Protein AF-A0A3D0WNC8-F1 (afdb_monomer_lite)

Sequence (87 aa):
MRALIQEYMVSSQYFAPRGKERLMFLGEQIAQRHLSYNDRLIGIVGDAGSGKSSLIKGMFPGLELANDDDVIHSRKIMQVRSLSDDW

Secondary structure (DSSP, 8-state):
-----------------SSHHHHHHHHHHHHHHH--TT---------TTSSHHHHHHHHSTTPPPPPTTS---HHHHHTTTTTSS--

Foldseek 3Di:
DDPPPPPDPDDDDDDQDPDLVVLLCVLLVCLVPPDDPPDDDDDDDDDPPPNSVSSVCSVPPPDDDDDPVDDDPPVVVCVVVVVVPDD

Structure (mmCIF, N/CA/C/O backbone):
data_AF-A0A3D0WNC8-F1
#
_entry.id   AF-A0A3D0WNC8-F1
#
loop_
_atom_site.group_PDB
_atom_site.id
_atom_site.type_symbol
_atom_site.label_atom_id
_atom_site.label_alt_id
_atom_site.label_comp_id
_atom_site.label_asym_id
_atom_site.label_entity_id
_atom_site.label_seq_id
_atom_site.pdbx_PDB_ins_code
_atom_site.Cartn_x
_atom_site.Cartn_y
_atom_site.Cartn_z
_atom_site.occupancy
_atom_site.B_iso_or_equiv
_atom_site.auth_seq_id
_atom_site.auth_comp_id
_atom_site.auth_asym_id
_atom_site.auth_atom_id
_atom_site.pdbx_PDB_model_num
ATOM 1 N N . MET A 1 1 ? -30.809 -1.992 21.316 1.00 38.50 1 MET A N 1
ATOM 2 C CA . MET A 1 1 ? -30.722 -0.773 20.486 1.00 38.50 1 MET A CA 1
ATOM 3 C C . MET A 1 1 ? -29.555 -0.985 19.524 1.00 38.50 1 MET A C 1
ATOM 5 O O . MET A 1 1 ? -28.428 -1.045 19.990 1.00 38.50 1 MET A O 1
ATOM 9 N N . ARG A 1 2 ? -29.802 -1.282 18.239 1.00 42.38 2 ARG A N 1
ATOM 10 C CA . ARG A 1 2 ? -28.717 -1.461 17.256 1.00 42.38 2 ARG A CA 1
ATOM 11 C C . ARG A 1 2 ? -28.281 -0.065 16.825 1.00 42.38 2 ARG A C 1
ATOM 13 O O . ARG A 1 2 ? -29.106 0.666 16.287 1.00 42.38 2 ARG A O 1
ATOM 20 N N . ALA A 1 3 ? -27.040 0.316 17.113 1.00 49.56 3 ALA A N 1
ATOM 21 C CA . ALA A 1 3 ? -26.474 1.525 16.538 1.00 49.56 3 ALA A CA 1
ATOM 22 C C . ALA A 1 3 ? -26.520 1.367 15.012 1.00 49.56 3 ALA A C 1
ATOM 24 O O . ALA A 1 3 ? -25.967 0.408 14.474 1.00 49.56 3 ALA A O 1
ATOM 25 N N . LEU A 1 4 ? -27.244 2.256 14.333 1.00 53.03 4 LEU A N 1
ATOM 26 C CA . LEU A 1 4 ? -27.137 2.422 12.890 1.00 53.03 4 LEU A CA 1
ATOM 27 C C . LEU A 1 4 ? -25.708 2.907 12.638 1.00 53.03 4 LEU A C 1
ATOM 29 O O . LEU A 1 4 ? -25.404 4.076 12.860 1.00 53.03 4 LEU A O 1
ATOM 33 N N . ILE A 1 5 ? -24.811 1.986 12.284 1.00 58.97 5 ILE A N 1
ATOM 34 C CA . ILE A 1 5 ? -23.473 2.334 11.815 1.00 58.97 5 ILE A CA 1
ATOM 35 C C . ILE A 1 5 ? -23.699 3.095 10.517 1.00 58.97 5 ILE A C 1
ATOM 37 O O . ILE A 1 5 ? -24.090 2.517 9.506 1.00 58.97 5 ILE A O 1
ATOM 41 N N . GLN A 1 6 ? -23.535 4.411 10.567 1.00 52.91 6 GLN A N 1
ATOM 42 C CA . GLN A 1 6 ? -23.498 5.207 9.360 1.00 52.91 6 GLN A CA 1
ATOM 43 C C . GLN A 1 6 ? -22.150 4.938 8.694 1.00 52.91 6 GLN A C 1
ATOM 45 O O . GLN A 1 6 ? -21.123 5.463 9.120 1.00 52.91 6 GLN A O 1
ATOM 50 N N . GLU A 1 7 ? -22.148 4.056 7.695 1.00 57.47 7 GLU A N 1
ATOM 51 C CA . GLU A 1 7 ? -20.988 3.826 6.837 1.00 57.47 7 GLU A CA 1
ATOM 52 C C . GLU A 1 7 ? -20.760 5.082 5.990 1.00 57.47 7 GLU A C 1
ATOM 54 O O . GLU A 1 7 ? -21.396 5.301 4.960 1.00 57.47 7 GLU A O 1
ATOM 59 N N . TYR A 1 8 ? -19.873 5.961 6.450 1.00 58.81 8 TYR A N 1
ATOM 60 C CA . TYR A 1 8 ? -19.371 7.040 5.614 1.00 58.81 8 TYR A CA 1
ATOM 61 C C . TYR A 1 8 ? -18.377 6.444 4.620 1.00 58.81 8 TYR A C 1
ATOM 63 O O . TYR A 1 8 ? -17.340 5.911 5.012 1.00 58.81 8 TYR A O 1
ATOM 71 N N . MET A 1 9 ? -18.675 6.549 3.325 1.00 57.88 9 MET A N 1
ATOM 72 C CA . MET A 1 9 ? -17.712 6.220 2.278 1.00 57.88 9 MET A CA 1
ATOM 73 C C . MET A 1 9 ? -16.640 7.319 2.261 1.00 57.88 9 MET A C 1
ATOM 75 O O . MET A 1 9 ? -16.822 8.381 1.668 1.00 57.88 9 MET A O 1
ATOM 79 N N . VAL A 1 10 ? -15.541 7.104 2.984 1.00 76.00 10 VAL A N 1
ATOM 80 C CA . VAL A 1 10 ? -14.414 8.043 3.033 1.00 76.00 10 VAL A CA 1
ATOM 81 C C . VAL A 1 10 ? -13.507 7.771 1.835 1.00 76.00 10 VAL A C 1
ATOM 83 O O . VAL A 1 10 ? -12.869 6.726 1.754 1.00 76.00 10 VAL A O 1
ATOM 86 N N . SER A 1 11 ? -13.441 8.709 0.888 1.00 85.25 11 SER A N 1
ATOM 87 C CA . SER A 1 11 ? -12.513 8.636 -0.245 1.00 85.25 11 SER A CA 1
ATOM 88 C C . SER A 1 11 ? -11.282 9.505 0.001 1.00 85.25 11 SER A C 1
ATOM 90 O O . SER A 1 11 ? -11.414 10.679 0.339 1.00 85.25 11 SER A O 1
ATOM 92 N N . SER A 1 12 ? -10.091 8.959 -0.239 1.00 90.19 12 SER A N 1
ATOM 93 C CA . SER A 1 12 ? -8.826 9.705 -0.254 1.00 90.19 12 SER A CA 1
ATOM 94 C C . SER A 1 12 ? -8.123 9.508 -1.594 1.00 90.19 12 SER A C 1
ATOM 96 O O . SER A 1 12 ? -8.084 8.393 -2.111 1.00 90.19 12 SER A O 1
ATOM 98 N N . GLN A 1 13 ? -7.559 10.578 -2.157 1.00 92.62 13 GLN A N 1
ATOM 99 C CA . GLN A 1 13 ? -6.835 10.531 -3.428 1.00 92.62 13 GLN A CA 1
ATOM 100 C C . GLN A 1 13 ? -5.338 10.759 -3.206 1.00 92.62 13 GLN A C 1
ATOM 102 O O . GLN A 1 13 ? -4.934 11.668 -2.484 1.00 92.62 13 GLN A O 1
ATOM 107 N N . TYR A 1 14 ? -4.520 9.944 -3.869 1.00 92.19 14 TYR A N 1
ATOM 108 C CA . TYR A 1 14 ? -3.064 10.016 -3.828 1.00 92.19 14 TYR A CA 1
ATOM 109 C C . TYR A 1 14 ? -2.511 10.083 -5.247 1.00 92.19 14 TYR A C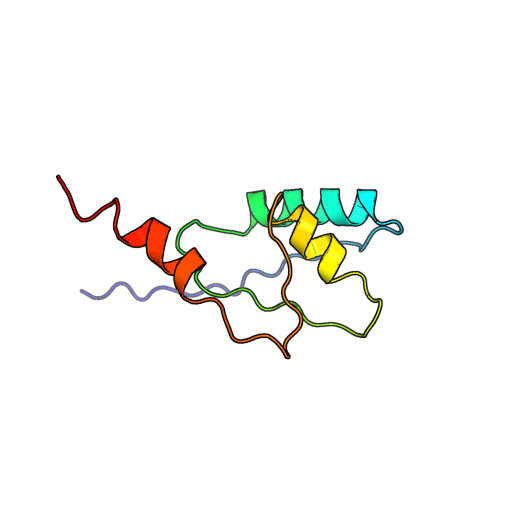 1
ATOM 111 O O . TYR A 1 14 ? -2.958 9.352 -6.131 1.00 92.19 14 TYR A O 1
ATOM 119 N N . PHE A 1 15 ? -1.502 10.923 -5.466 1.00 90.75 15 PHE A N 1
ATOM 120 C CA . PHE A 1 15 ? -0.737 10.885 -6.707 1.00 90.75 15 PHE A CA 1
ATOM 121 C C . PHE A 1 15 ? 0.201 9.684 -6.679 1.00 90.75 15 PHE A C 1
ATOM 123 O O . PHE A 1 15 ? 1.025 9.575 -5.775 1.00 90.75 15 PHE A O 1
ATOM 130 N N . ALA A 1 16 ? 0.093 8.799 -7.670 1.00 86.81 16 ALA A N 1
ATOM 131 C CA . ALA A 1 16 ? 0.976 7.647 -7.795 1.00 86.81 16 ALA A CA 1
ATOM 132 C C . ALA A 1 16 ? 2.388 8.109 -8.208 1.00 86.81 16 ALA A C 1
ATOM 134 O O . ALA A 1 16 ? 2.580 8.571 -9.340 1.00 86.81 16 ALA A O 1
ATOM 135 N N . PRO A 1 17 ? 3.396 8.014 -7.324 1.00 90.88 17 PRO A N 1
ATOM 136 C CA . PRO A 1 17 ? 4.739 8.448 -7.656 1.00 90.88 17 PRO A CA 1
ATOM 137 C C . PRO A 1 17 ? 5.405 7.436 -8.592 1.00 90.88 17 PRO A C 1
ATOM 139 O O . PRO A 1 17 ? 5.214 6.226 -8.484 1.00 90.88 17 PRO A O 1
ATOM 142 N N . ARG A 1 18 ? 6.254 7.922 -9.502 1.00 90.06 18 ARG A N 1
ATOM 143 C CA . ARG A 1 18 ? 7.067 7.035 -10.344 1.00 90.06 18 ARG A CA 1
ATOM 144 C C . ARG A 1 18 ? 8.210 6.426 -9.536 1.00 90.06 18 ARG A C 1
ATOM 146 O O . ARG A 1 18 ? 8.924 7.153 -8.841 1.00 90.06 18 ARG A O 1
ATOM 153 N N . GLY A 1 19 ? 8.430 5.127 -9.725 1.00 92.12 19 GLY A N 1
ATOM 154 C CA . GLY A 1 19 ? 9.532 4.370 -9.130 1.00 92.12 19 GLY A CA 1
ATOM 155 C C . GLY A 1 19 ? 9.079 3.443 -8.003 1.00 92.12 19 GLY A C 1
ATOM 156 O O . GLY A 1 19 ? 8.212 3.787 -7.202 1.00 92.12 19 GLY A O 1
ATOM 157 N N . LYS A 1 20 ? 9.694 2.256 -7.939 1.00 91.75 20 LYS A N 1
ATOM 158 C CA . LYS A 1 20 ? 9.349 1.193 -6.982 1.00 91.75 20 LYS A CA 1
ATOM 159 C C . LYS A 1 20 ? 9.416 1.675 -5.531 1.00 91.75 20 LYS A C 1
ATOM 161 O O . LYS A 1 20 ? 8.471 1.467 -4.788 1.00 91.75 20 LYS A O 1
ATOM 166 N N . GLU A 1 21 ? 10.508 2.329 -5.148 1.00 93.81 21 GLU A N 1
ATOM 167 C CA . GLU A 1 21 ? 10.736 2.810 -3.779 1.00 93.81 21 GLU A CA 1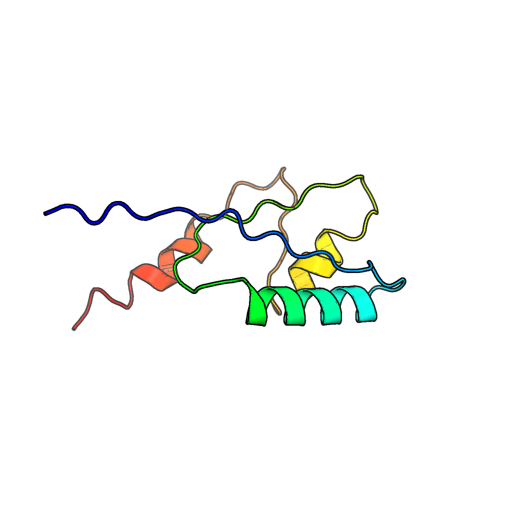
ATOM 168 C C . GLU A 1 21 ? 9.669 3.804 -3.323 1.00 93.81 21 GLU A C 1
ATOM 170 O O . GLU A 1 21 ? 9.104 3.664 -2.243 1.00 93.81 21 GLU A O 1
ATOM 175 N N . ARG A 1 22 ? 9.302 4.748 -4.194 1.00 94.88 22 ARG A N 1
ATOM 176 C CA . ARG A 1 22 ? 8.273 5.740 -3.878 1.00 94.88 22 ARG A CA 1
ATOM 177 C C . ARG A 1 22 ? 6.884 5.115 -3.760 1.00 94.88 22 ARG A C 1
ATOM 179 O O . ARG A 1 22 ? 6.106 5.538 -2.914 1.00 94.88 22 ARG A O 1
ATOM 186 N N . LEU A 1 23 ? 6.574 4.106 -4.581 1.00 94.44 23 LEU A N 1
ATOM 187 C CA . LEU A 1 23 ? 5.334 3.334 -4.446 1.00 94.44 23 LEU A CA 1
ATOM 188 C C . LEU A 1 23 ? 5.302 2.511 -3.156 1.00 94.44 23 LEU A C 1
ATOM 190 O O . LEU A 1 23 ? 4.247 2.424 -2.536 1.00 94.44 23 LEU A O 1
ATOM 194 N N . MET A 1 24 ? 6.436 1.941 -2.738 1.00 94.69 24 MET A N 1
ATOM 195 C CA . MET A 1 24 ? 6.529 1.241 -1.454 1.00 94.69 24 MET A CA 1
ATOM 196 C C . MET A 1 24 ? 6.280 2.212 -0.289 1.00 94.69 24 MET A C 1
ATOM 198 O O . MET A 1 24 ? 5.444 1.934 0.564 1.00 94.69 24 MET A O 1
ATOM 202 N N . PHE A 1 25 ? 6.904 3.393 -0.309 1.00 95.75 25 PHE A N 1
ATOM 203 C CA . PHE A 1 25 ? 6.664 4.426 0.704 1.00 95.75 25 PHE A CA 1
ATOM 204 C C . PHE A 1 25 ? 5.205 4.914 0.723 1.00 95.75 25 PHE A C 1
ATOM 206 O O . PHE A 1 25 ? 4.610 5.079 1.785 1.00 95.75 25 PHE A O 1
ATOM 213 N N . LEU A 1 26 ? 4.585 5.106 -0.449 1.00 95.81 26 LEU A N 1
ATOM 214 C CA . LEU A 1 26 ? 3.162 5.446 -0.525 1.00 95.81 26 LEU A CA 1
ATOM 215 C C . LEU A 1 26 ? 2.286 4.347 0.097 1.00 95.81 26 LEU A C 1
ATOM 217 O O . LEU A 1 26 ? 1.337 4.661 0.813 1.00 95.81 26 LEU A O 1
ATOM 221 N N . GLY A 1 27 ? 2.606 3.077 -0.161 1.00 95.19 27 GLY A N 1
ATOM 222 C CA . GLY A 1 27 ? 1.902 1.941 0.429 1.00 95.19 27 GLY A CA 1
ATOM 223 C C . GLY A 1 27 ? 1.939 1.971 1.956 1.00 95.19 27 GLY A C 1
ATOM 224 O O . GLY A 1 27 ? 0.892 1.865 2.588 1.00 95.19 27 GLY A O 1
ATOM 225 N N . GLU A 1 28 ? 3.109 2.213 2.546 1.00 95.81 28 GLU A N 1
ATOM 226 C CA . GLU A 1 28 ? 3.262 2.338 4.001 1.00 95.81 28 GLU A CA 1
ATOM 227 C C . GLU A 1 28 ? 2.351 3.439 4.573 1.00 95.81 28 GLU A C 1
ATOM 229 O O . GLU A 1 28 ? 1.619 3.221 5.541 1.00 95.81 28 GLU A O 1
ATOM 234 N N . GLN A 1 29 ? 2.328 4.610 3.927 1.00 95.62 29 GLN A N 1
ATOM 235 C CA . GLN A 1 29 ? 1.488 5.735 4.349 1.00 95.62 29 GLN A CA 1
ATOM 236 C C . GLN A 1 29 ? -0.011 5.436 4.242 1.00 95.62 29 GLN A C 1
ATOM 238 O O . GLN A 1 29 ? -0.783 5.884 5.090 1.00 95.62 29 GLN A O 1
ATOM 243 N N . ILE A 1 30 ? -0.440 4.701 3.212 1.00 94.81 30 ILE A N 1
ATOM 244 C CA . ILE A 1 30 ? -1.842 4.291 3.060 1.00 94.81 30 ILE A CA 1
ATOM 245 C C . ILE A 1 30 ? -2.219 3.294 4.156 1.00 94.81 30 ILE A C 1
ATOM 247 O O . ILE A 1 30 ? -3.264 3.464 4.782 1.00 94.81 30 ILE A O 1
ATOM 251 N N . ALA A 1 31 ? -1.364 2.303 4.425 1.00 93.50 31 ALA A N 1
ATOM 252 C CA . ALA A 1 31 ? -1.612 1.305 5.458 1.00 93.50 31 ALA A CA 1
ATOM 253 C C . ALA A 1 31 ? -1.768 1.943 6.845 1.00 93.50 31 ALA A C 1
ATOM 255 O O . ALA A 1 31 ? -2.751 1.683 7.529 1.00 93.50 31 ALA A O 1
ATOM 256 N N . GLN A 1 32 ? -0.860 2.847 7.221 1.00 93.06 32 GLN A N 1
ATOM 257 C CA . GLN A 1 32 ? -0.901 3.517 8.527 1.00 93.06 32 GLN A CA 1
ATOM 258 C C . GLN A 1 32 ? -2.115 4.440 8.715 1.00 93.06 32 GLN A C 1
ATOM 260 O O . GLN A 1 32 ? -2.531 4.672 9.847 1.00 93.06 32 GLN A O 1
ATOM 265 N N . ARG A 1 33 ? -2.661 5.010 7.631 1.00 92.75 33 ARG A N 1
ATOM 266 C CA . ARG A 1 33 ? -3.746 6.006 7.709 1.00 92.75 33 ARG A CA 1
ATOM 267 C C . ARG A 1 33 ? -5.139 5.414 7.556 1.00 92.75 33 ARG A C 1
ATOM 269 O O . ARG A 1 33 ? -6.076 5.976 8.113 1.00 92.75 33 ARG A O 1
ATOM 276 N N . HIS A 1 34 ? -5.273 4.3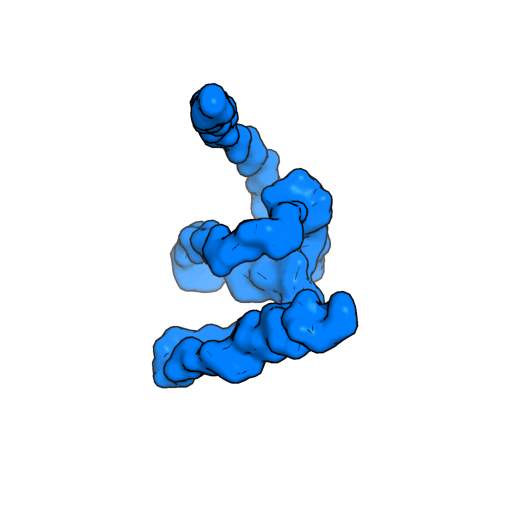48 6.769 1.00 91.06 34 HIS A N 1
ATOM 277 C CA . HIS A 1 34 ? -6.582 3.862 6.320 1.00 91.06 34 HIS A CA 1
ATOM 278 C C . HIS A 1 34 ? -6.899 2.439 6.738 1.00 91.06 34 HIS A C 1
ATOM 280 O O . HIS A 1 34 ? -8.063 2.065 6.662 1.00 91.06 34 HIS A O 1
ATOM 286 N N . LEU A 1 35 ? -5.906 1.650 7.153 1.00 90.00 35 LEU A N 1
ATOM 287 C CA . LEU A 1 35 ? -6.157 0.277 7.562 1.00 90.00 35 LEU A CA 1
ATOM 288 C C . LEU A 1 35 ? -6.309 0.168 9.072 1.00 90.00 35 LEU A C 1
ATOM 290 O O . LEU A 1 35 ? -5.541 0.727 9.855 1.00 90.00 35 LEU A O 1
ATOM 294 N N . SER A 1 36 ? -7.295 -0.622 9.461 1.00 87.81 36 SER A N 1
ATOM 295 C CA . SER A 1 36 ? -7.530 -1.079 10.818 1.00 87.81 36 SER A CA 1
ATOM 296 C C . SER A 1 36 ? -7.176 -2.558 10.936 1.00 87.81 36 SER A C 1
ATOM 298 O O . SER A 1 36 ? -7.296 -3.327 9.985 1.00 87.81 36 SER A O 1
ATOM 300 N N . TYR A 1 37 ? -6.813 -3.002 12.139 1.00 85.00 37 TYR A N 1
ATOM 301 C CA . TYR A 1 37 ? -6.545 -4.420 12.410 1.00 85.00 37 TYR A CA 1
ATOM 302 C C . TYR A 1 37 ? -7.775 -5.324 12.183 1.00 85.00 37 TYR A C 1
ATOM 304 O O . TYR A 1 37 ? -7.640 -6.540 12.060 1.00 85.00 37 TYR A O 1
ATOM 312 N N . ASN A 1 38 ? -8.977 -4.738 12.146 1.00 86.56 38 ASN A N 1
ATOM 313 C CA . ASN A 1 38 ? -10.226 -5.450 11.888 1.00 86.56 38 ASN A CA 1
ATOM 314 C C . ASN A 1 38 ? -10.537 -5.631 10.396 1.00 86.56 38 ASN A C 1
ATOM 316 O O . ASN A 1 38 ? -11.472 -6.371 10.073 1.00 86.56 38 ASN A O 1
ATOM 320 N N . ASP A 1 39 ? -9.778 -4.996 9.500 1.00 85.62 39 ASP A N 1
ATOM 321 C CA . ASP A 1 39 ? -9.992 -5.110 8.061 1.00 85.62 39 ASP A CA 1
ATOM 322 C C . ASP A 1 39 ? -9.573 -6.497 7.576 1.00 85.62 39 ASP A C 1
ATOM 324 O O . ASP A 1 39 ? -8.446 -6.951 7.773 1.00 85.62 39 ASP A O 1
ATOM 328 N N . ARG A 1 40 ? -10.513 -7.206 6.947 1.00 84.81 40 ARG A N 1
ATOM 329 C CA . ARG A 1 40 ? -10.320 -8.606 6.521 1.00 84.81 40 ARG A CA 1
ATOM 330 C C . ARG A 1 40 ? -10.086 -8.762 5.025 1.00 84.81 40 ARG A C 1
ATOM 332 O O . ARG A 1 40 ? -9.675 -9.833 4.591 1.00 84.81 40 ARG A O 1
ATOM 339 N N . LEU A 1 41 ? -10.404 -7.734 4.243 1.00 86.00 41 LEU A N 1
ATOM 340 C CA . LEU A 1 41 ? -10.343 -7.764 2.790 1.00 86.00 41 LEU A CA 1
ATOM 341 C C . LEU A 1 41 ? -9.927 -6.395 2.266 1.00 86.00 41 LEU A C 1
ATOM 343 O O . LEU A 1 41 ? -10.511 -5.382 2.638 1.00 86.00 41 LEU A O 1
ATOM 347 N N . ILE A 1 42 ? -8.948 -6.389 1.366 1.00 87.50 42 ILE A N 1
ATOM 348 C CA . ILE A 1 42 ? -8.478 -5.190 0.676 1.00 87.50 42 ILE A CA 1
ATOM 349 C C . ILE A 1 42 ? -8.453 -5.505 -0.816 1.00 87.50 42 ILE A C 1
ATOM 351 O O . ILE A 1 42 ? -7.789 -6.447 -1.246 1.00 87.50 42 ILE A O 1
ATOM 355 N N . GLY A 1 43 ? -9.186 -4.718 -1.601 1.00 90.81 43 GLY A N 1
ATOM 356 C CA . GLY A 1 43 ? -9.188 -4.807 -3.059 1.00 90.81 43 GLY A CA 1
ATOM 357 C C . GLY A 1 43 ? -8.237 -3.783 -3.670 1.00 90.81 43 GLY A C 1
ATOM 358 O O . GLY A 1 43 ? -8.333 -2.596 -3.370 1.00 90.81 43 GLY A O 1
ATOM 359 N N . ILE A 1 44 ? -7.341 -4.225 -4.553 1.00 90.81 44 ILE A N 1
ATOM 360 C CA . ILE A 1 44 ? -6.439 -3.343 -5.307 1.00 90.81 44 ILE A CA 1
ATOM 361 C C . ILE A 1 44 ? -6.647 -3.605 -6.793 1.00 90.81 44 ILE A C 1
ATOM 363 O O . ILE A 1 44 ? -6.364 -4.695 -7.288 1.00 90.81 44 ILE A O 1
ATOM 367 N N . VAL A 1 45 ? -7.127 -2.589 -7.508 1.00 91.94 45 VAL A N 1
ATOM 368 C CA . VAL A 1 45 ? -7.532 -2.694 -8.914 1.00 91.94 45 VAL A 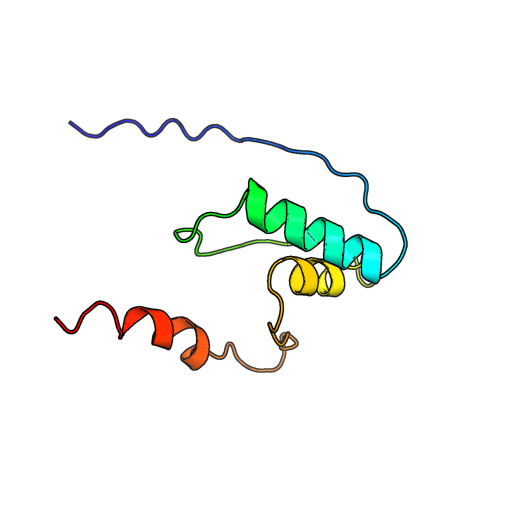CA 1
ATOM 369 C C . VAL A 1 45 ? -6.640 -1.816 -9.787 1.00 91.94 45 VAL A C 1
ATOM 371 O O . VAL A 1 45 ? -6.244 -0.721 -9.394 1.00 91.94 45 VAL A O 1
ATOM 374 N N . GLY A 1 46 ? -6.308 -2.307 -10.978 1.00 91.06 46 GLY A N 1
ATOM 375 C CA . GLY A 1 46 ? -5.567 -1.566 -11.995 1.00 91.06 46 GLY A CA 1
ATOM 376 C C . GLY A 1 46 ? -4.896 -2.493 -13.003 1.00 91.06 46 GLY A C 1
ATOM 377 O O . GLY A 1 46 ? -4.774 -3.696 -12.762 1.00 91.06 46 GLY A O 1
ATOM 378 N N . ASP A 1 47 ? -4.407 -1.924 -14.099 1.00 93.06 47 ASP A N 1
ATOM 379 C CA . ASP A 1 47 ? -3.836 -2.682 -15.218 1.00 93.06 47 ASP A CA 1
ATOM 380 C C . ASP A 1 47 ? -2.552 -3.449 -14.863 1.00 93.06 47 ASP A C 1
ATOM 382 O O . ASP A 1 47 ? -1.909 -3.234 -13.824 1.00 93.06 47 ASP A O 1
ATOM 386 N N . ALA A 1 48 ? -2.158 -4.385 -15.726 1.00 88.38 48 ALA A N 1
ATOM 387 C CA . ALA A 1 48 ? -0.863 -5.049 -15.621 1.00 88.38 48 ALA A CA 1
ATOM 388 C C . ALA A 1 48 ? 0.276 -4.013 -15.666 1.00 88.38 48 ALA A C 1
ATOM 390 O O . ALA A 1 48 ? 0.243 -3.058 -16.434 1.00 88.38 48 ALA A O 1
ATOM 391 N N . GLY A 1 49 ? 1.279 -4.175 -14.800 1.00 88.06 49 GLY A N 1
ATOM 392 C CA . GLY A 1 49 ? 2.399 -3.231 -14.713 1.00 88.06 49 GLY A CA 1
ATOM 393 C C . GLY A 1 49 ? 2.098 -1.898 -14.010 1.00 88.06 49 GLY A C 1
ATOM 394 O O . GLY A 1 49 ? 3.020 -1.109 -13.831 1.00 88.06 49 GLY A O 1
ATOM 395 N N . SER A 1 50 ? 0.875 -1.655 -13.518 1.00 89.75 50 SER A N 1
ATOM 396 C CA . SER A 1 50 ? 0.513 -0.395 -12.835 1.00 89.75 50 SER A CA 1
ATOM 397 C C . SER A 1 50 ? 1.175 -0.182 -11.463 1.00 89.75 50 SER A C 1
ATOM 399 O O . SER A 1 50 ? 1.021 0.871 -10.851 1.00 89.75 50 SER A O 1
ATOM 401 N N . GLY A 1 51 ? 1.924 -1.171 -10.963 1.00 91.50 51 GLY A N 1
ATOM 402 C CA . GLY A 1 51 ? 2.648 -1.079 -9.693 1.00 91.50 51 GLY A CA 1
ATOM 403 C C . GLY A 1 51 ? 1.913 -1.648 -8.477 1.00 91.50 51 GLY A C 1
ATOM 404 O O . GLY A 1 51 ? 2.421 -1.500 -7.367 1.00 91.50 51 GLY A O 1
ATOM 405 N N . LYS A 1 52 ? 0.783 -2.353 -8.665 1.00 92.81 52 LYS A N 1
ATOM 406 C CA . LYS A 1 52 ? -0.005 -2.994 -7.586 1.00 92.81 52 LYS A CA 1
ATOM 407 C C . LYS A 1 52 ? 0.858 -3.777 -6.594 1.00 92.81 52 LYS A C 1
ATOM 409 O O . LYS A 1 52 ? 0.801 -3.538 -5.397 1.00 92.81 52 LYS A O 1
ATOM 414 N N . SER A 1 53 ? 1.719 -4.664 -7.092 1.00 90.00 53 SER A N 1
ATOM 415 C CA . SER A 1 53 ? 2.590 -5.495 -6.254 1.00 90.00 53 SER A CA 1
ATOM 416 C C . SER A 1 53 ? 3.589 -4.674 -5.434 1.00 90.00 53 SER A C 1
ATOM 418 O O . SER A 1 53 ? 3.888 -5.029 -4.299 1.00 90.00 53 SER A O 1
ATOM 420 N N . SER A 1 54 ? 4.106 -3.573 -5.987 1.00 92.62 54 SER A N 1
ATOM 421 C CA . SER A 1 54 ? 5.000 -2.664 -5.258 1.00 92.62 54 SER A CA 1
ATOM 422 C C . SER A 1 54 ? 4.249 -1.909 -4.165 1.00 92.62 54 SER A C 1
ATOM 424 O O . SER A 1 54 ? 4.780 -1.755 -3.070 1.00 92.62 54 SER A O 1
ATOM 426 N N . LEU A 1 55 ? 3.010 -1.491 -4.443 1.00 93.56 55 LEU A N 1
ATOM 427 C CA . LEU A 1 55 ? 2.142 -0.846 -3.461 1.00 93.56 55 LEU A CA 1
ATOM 428 C C . LEU A 1 55 ? 1.814 -1.799 -2.303 1.00 93.56 55 LEU A C 1
ATOM 430 O O . LEU A 1 55 ? 2.000 -1.429 -1.149 1.00 93.56 55 LEU A O 1
ATOM 434 N N . ILE A 1 56 ? 1.427 -3.045 -2.606 1.00 93.00 56 ILE A N 1
ATOM 435 C CA . ILE A 1 56 ? 1.131 -4.072 -1.593 1.00 93.00 56 ILE A CA 1
ATOM 436 C C . ILE A 1 56 ? 2.347 -4.339 -0.706 1.00 93.00 56 ILE A C 1
ATOM 438 O O . ILE A 1 56 ? 2.213 -4.391 0.510 1.00 93.00 56 ILE A O 1
ATOM 442 N N . LYS A 1 57 ? 3.543 -4.464 -1.294 1.00 92.38 57 LYS A N 1
ATOM 443 C CA . LYS A 1 57 ? 4.787 -4.655 -0.530 1.00 92.38 57 LYS A CA 1
ATOM 444 C C . LYS A 1 57 ? 5.113 -3.473 0.383 1.00 92.38 57 LYS A C 1
ATOM 446 O O . LYS A 1 57 ? 5.729 -3.674 1.421 1.00 92.38 57 LYS A O 1
ATOM 451 N N . GLY A 1 58 ? 4.715 -2.264 -0.009 1.00 93.81 58 GLY A N 1
ATOM 452 C CA . GLY A 1 58 ? 4.786 -1.080 0.842 1.00 93.81 58 GLY A CA 1
ATOM 453 C C . GLY A 1 58 ? 3.790 -1.113 1.998 1.00 93.81 58 GLY A C 1
ATOM 454 O O . GLY A 1 58 ? 4.146 -0.802 3.127 1.00 93.81 58 GLY A O 1
ATOM 455 N N . MET A 1 59 ? 2.549 -1.521 1.718 1.00 94.38 59 MET A N 1
ATOM 456 C CA . MET A 1 59 ? 1.483 -1.631 2.721 1.00 94.38 59 MET A CA 1
ATOM 457 C C . MET A 1 59 ? 1.752 -2.742 3.744 1.00 94.38 59 MET A C 1
ATOM 459 O O . MET A 1 59 ? 1.456 -2.574 4.923 1.00 94.38 59 MET A O 1
ATOM 463 N N . PHE A 1 60 ? 2.324 -3.863 3.296 1.00 92.12 60 PHE A N 1
ATOM 464 C CA . PHE A 1 60 ? 2.604 -5.047 4.109 1.00 92.12 60 PHE A CA 1
ATOM 465 C C . PHE A 1 60 ? 4.055 -5.508 3.909 1.00 92.12 60 PHE A C 1
ATOM 467 O O . PHE A 1 60 ? 4.321 -6.428 3.124 1.00 92.12 60 PHE A O 1
ATOM 474 N N . PRO A 1 61 ? 5.019 -4.875 4.597 1.00 87.06 61 PRO A N 1
ATOM 475 C CA . PRO A 1 61 ? 6.416 -5.282 4.538 1.00 87.06 61 PRO A CA 1
ATOM 476 C C . PRO A 1 61 ? 6.587 -6.758 4.926 1.00 87.06 61 PRO A C 1
ATOM 478 O O . PRO A 1 61 ? 6.043 -7.217 5.926 1.00 87.06 61 PRO A O 1
ATOM 481 N N . GLY A 1 62 ? 7.340 -7.514 4.123 1.00 83.69 62 GLY A N 1
ATOM 482 C CA . GLY A 1 62 ? 7.556 -8.951 4.340 1.00 83.69 62 GLY A CA 1
ATOM 483 C C . GLY A 1 62 ? 6.448 -9.866 3.806 1.00 83.69 62 GLY A C 1
ATOM 484 O O . GLY A 1 62 ? 6.589 -11.085 3.888 1.00 83.69 62 GLY A O 1
ATOM 485 N N . LEU A 1 63 ? 5.378 -9.319 3.213 1.00 85.25 63 LEU A N 1
ATOM 486 C CA . LEU A 1 63 ? 4.361 -10.126 2.543 1.00 85.25 63 LEU A CA 1
ATOM 487 C C . LEU A 1 63 ? 4.900 -10.700 1.224 1.00 85.25 63 LEU A C 1
ATOM 489 O O . LEU A 1 63 ? 5.250 -9.973 0.288 1.00 85.25 63 LEU A O 1
ATOM 493 N N . GLU A 1 64 ? 4.922 -12.026 1.136 1.00 82.25 64 GLU A N 1
ATOM 494 C CA . GLU A 1 64 ? 5.181 -12.748 -0.107 1.00 82.25 64 GLU A CA 1
ATOM 495 C C . GLU A 1 64 ? 3.889 -12.837 -0.920 1.00 82.25 64 GLU A C 1
ATOM 497 O O . GLU A 1 64 ? 2.877 -13.360 -0.455 1.00 82.25 64 GLU A O 1
ATOM 502 N N . LEU A 1 65 ? 3.923 -12.305 -2.142 1.00 75.56 65 LEU A N 1
ATOM 503 C CA . LEU A 1 65 ? 2.801 -12.392 -3.070 1.00 75.56 65 LEU A CA 1
ATOM 504 C C . LEU A 1 65 ? 2.841 -13.757 -3.756 1.00 75.56 65 LEU A C 1
ATOM 506 O O . LEU A 1 65 ? 3.819 -14.062 -4.438 1.00 75.56 65 LEU A O 1
ATOM 510 N N . ALA A 1 66 ? 1.783 -14.547 -3.591 1.00 70.50 66 ALA A N 1
ATOM 511 C CA . ALA A 1 66 ? 1.522 -15.696 -4.447 1.00 70.50 66 ALA A CA 1
ATOM 512 C C . ALA A 1 66 ? 0.838 -15.201 -5.729 1.00 70.50 66 ALA A C 1
ATOM 514 O O . ALA A 1 66 ? -0.012 -14.311 -5.667 1.00 70.50 66 ALA A O 1
ATOM 515 N N . ASN A 1 67 ? 1.228 -15.736 -6.885 1.00 65.38 67 ASN A N 1
ATOM 516 C CA . ASN A 1 67 ? 0.428 -15.570 -8.097 1.00 65.38 67 ASN A CA 1
ATOM 517 C C . ASN A 1 67 ? -0.815 -16.466 -7.991 1.00 65.38 67 ASN A C 1
ATOM 519 O O . ASN A 1 67 ? -0.756 -17.517 -7.357 1.00 65.38 67 ASN A O 1
ATOM 523 N N . ASP A 1 68 ? -1.913 -16.044 -8.622 1.00 59.03 68 ASP A N 1
ATOM 524 C CA . ASP A 1 68 ? -3.252 -16.650 -8.511 1.00 59.03 68 ASP A CA 1
ATOM 525 C C . ASP A 1 68 ? -3.329 -18.160 -8.826 1.00 59.03 68 ASP A C 1
ATOM 527 O O . ASP A 1 68 ? -4.295 -18.808 -8.426 1.00 59.03 68 ASP A O 1
ATOM 531 N N . ASP A 1 69 ? -2.323 -18.745 -9.484 1.00 56.22 69 ASP A N 1
ATOM 532 C CA . ASP A 1 69 ? -2.298 -20.178 -9.813 1.00 56.22 69 ASP A CA 1
ATOM 533 C C . ASP A 1 69 ? -1.926 -21.080 -8.618 1.00 56.22 69 ASP A C 1
ATOM 535 O O . ASP A 1 69 ? -2.269 -22.264 -8.606 1.00 56.22 69 ASP A O 1
ATOM 539 N N . ASP A 1 70 ? -1.296 -20.531 -7.575 1.00 49.00 70 ASP A N 1
ATOM 540 C CA . ASP A 1 70 ? -0.970 -21.270 -6.355 1.00 49.00 70 ASP A CA 1
ATOM 541 C C . ASP A 1 70 ? -1.972 -20.931 -5.249 1.00 49.00 70 ASP A C 1
ATOM 543 O O . ASP A 1 70 ? -1.799 -19.987 -4.478 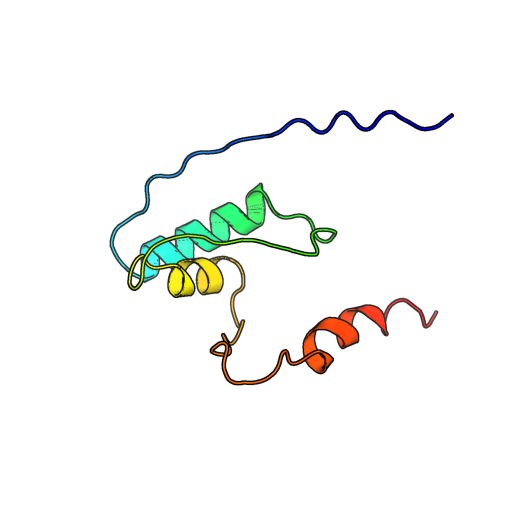1.00 49.00 70 ASP A O 1
ATOM 547 N N . VAL A 1 71 ? -3.038 -21.738 -5.208 1.00 50.00 71 VAL A N 1
ATOM 548 C CA . VAL A 1 71 ? -3.892 -22.079 -4.056 1.00 50.00 71 VAL A CA 1
ATOM 549 C C . VAL A 1 71 ? -3.712 -21.156 -2.845 1.00 50.00 71 VAL A C 1
ATOM 551 O O . VAL A 1 71 ? -2.704 -21.215 -2.139 1.00 50.00 71 VAL A O 1
ATOM 554 N N . ILE A 1 72 ? -4.745 -20.361 -2.547 1.00 54.16 72 ILE A N 1
ATOM 555 C CA . ILE A 1 72 ? -4.883 -19.564 -1.318 1.00 54.16 72 ILE A CA 1
ATOM 556 C C . ILE A 1 72 ? -4.306 -20.333 -0.116 1.00 54.16 72 ILE A C 1
ATOM 558 O O . ILE A 1 72 ? -4.875 -21.324 0.348 1.00 54.16 72 ILE A O 1
ATOM 562 N N . HIS A 1 73 ? -3.174 -19.867 0.416 1.00 51.94 73 HIS A N 1
ATOM 563 C CA . HIS A 1 73 ? -2.515 -20.482 1.566 1.00 51.94 73 HIS A CA 1
ATOM 564 C C . HIS A 1 73 ? -3.244 -20.091 2.860 1.00 51.94 73 HIS A C 1
ATOM 566 O O . HIS A 1 73 ? -2.763 -19.278 3.655 1.00 51.94 73 HIS A O 1
ATOM 572 N N . SER A 1 74 ? -4.406 -20.705 3.098 1.00 52.44 74 SER A N 1
ATOM 573 C CA . SER A 1 74 ? -5.238 -20.513 4.298 1.00 52.44 74 SER A CA 1
ATOM 574 C C . SER A 1 74 ? -4.463 -20.678 5.614 1.00 52.44 74 SER A C 1
ATOM 576 O O . SER A 1 74 ? -4.804 -20.056 6.621 1.00 52.44 74 SER A O 1
ATOM 578 N N . ARG A 1 75 ? -3.364 -21.447 5.603 1.00 51.84 75 ARG A N 1
ATOM 579 C CA . ARG A 1 75 ? -2.524 -21.694 6.782 1.00 51.84 75 ARG A CA 1
ATOM 580 C C . ARG A 1 75 ? -1.826 -20.454 7.350 1.00 51.84 75 ARG A C 1
ATOM 582 O O . ARG A 1 75 ? -1.609 -20.434 8.555 1.00 51.84 75 ARG A O 1
ATOM 589 N N . LYS A 1 76 ? -1.487 -19.430 6.552 1.00 49.53 76 LYS A N 1
ATOM 590 C CA . LYS A 1 76 ? -0.768 -18.244 7.077 1.00 49.53 76 LYS A CA 1
ATOM 591 C C . LYS A 1 76 ? -1.702 -17.185 7.683 1.00 49.53 76 LYS A C 1
ATOM 593 O O . LYS A 1 76 ? -1.297 -16.482 8.598 1.00 49.53 76 LYS A O 1
ATOM 598 N N . ILE A 1 77 ? -2.960 -17.108 7.239 1.00 48.38 77 ILE A N 1
ATOM 599 C CA . ILE A 1 77 ? -3.942 -16.139 7.768 1.00 48.38 77 ILE A CA 1
ATOM 600 C C . ILE A 1 77 ? -4.586 -16.649 9.072 1.00 48.38 77 ILE A C 1
ATOM 602 O O . ILE A 1 77 ? -4.961 -15.858 9.935 1.00 48.38 77 ILE A O 1
ATOM 606 N N . MET A 1 78 ? -4.686 -17.970 9.255 1.00 45.12 78 MET A N 1
ATOM 607 C CA . MET A 1 78 ? -5.383 -18.560 10.405 1.00 45.12 78 MET A CA 1
ATOM 608 C C . MET A 1 78 ? -4.539 -18.628 11.692 1.00 45.12 78 MET A C 1
ATOM 610 O O . MET A 1 78 ? -5.111 -18.689 12.776 1.00 45.12 78 MET A O 1
ATOM 614 N N . GLN A 1 79 ? -3.204 -18.556 11.608 1.00 47.22 79 GLN A N 1
ATOM 615 C CA . GLN A 1 79 ? -2.326 -18.665 12.789 1.00 47.22 79 GLN A CA 1
ATOM 616 C C . GLN A 1 79 ? -2.346 -17.436 13.708 1.00 47.22 79 GLN A C 1
ATOM 618 O O . GLN A 1 79 ? -2.029 -17.556 14.885 1.00 47.22 79 GLN A O 1
ATOM 623 N N . VAL A 1 80 ? -2.765 -16.265 13.216 1.00 50.53 80 VAL A N 1
ATOM 624 C CA . VAL A 1 80 ? -2.920 -15.075 14.075 1.00 50.53 80 VAL A CA 1
ATOM 625 C C . VAL A 1 80 ? -4.167 -15.185 14.962 1.00 50.53 80 VAL A C 1
ATOM 627 O O . VAL A 1 80 ? -4.226 -14.559 16.013 1.00 50.53 80 VAL A O 1
ATOM 630 N N . ARG A 1 81 ? -5.153 -16.012 14.584 1.00 48.78 81 ARG A N 1
ATOM 631 C CA . ARG A 1 81 ? -6.397 -16.183 15.352 1.00 48.78 81 ARG A CA 1
ATOM 632 C C . ARG A 1 81 ? -6.324 -17.243 16.445 1.00 48.78 81 ARG A C 1
ATOM 634 O O . ARG A 1 81 ? -7.099 -17.163 17.381 1.00 48.78 81 ARG A O 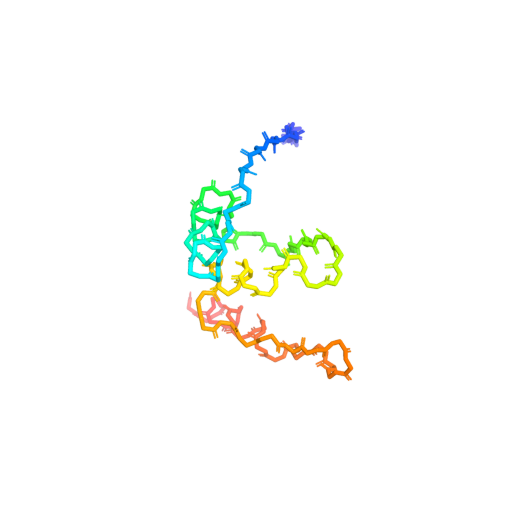1
ATOM 641 N N . SER A 1 82 ? -5.414 -18.210 16.357 1.00 46.09 82 SER A N 1
ATOM 642 C CA . SER A 1 82 ? -5.334 -19.281 17.359 1.00 46.09 82 SER A CA 1
ATOM 643 C C . SER A 1 82 ? -4.544 -18.906 18.617 1.00 46.09 82 SER A C 1
ATOM 645 O O . SER A 1 82 ? -4.476 -19.712 19.529 1.00 46.09 82 SER A O 1
ATOM 647 N N . LEU A 1 83 ? -3.920 -17.723 18.673 1.00 51.38 83 LEU A N 1
ATOM 648 C CA . LEU A 1 83 ? -3.171 -17.264 19.854 1.00 51.38 83 LEU A CA 1
ATOM 649 C C . LEU A 1 83 ? -4.007 -16.407 20.816 1.00 51.38 83 LEU A C 1
ATOM 651 O O . LEU A 1 83 ? -3.520 -16.080 21.891 1.00 51.38 83 LEU A O 1
ATOM 655 N N . SER A 1 84 ? -5.228 -16.016 20.436 1.00 51.53 84 SER A N 1
ATOM 656 C CA . SER A 1 84 ? -6.116 -15.197 21.276 1.00 51.53 84 SER A CA 1
ATOM 657 C C . SER A 1 84 ? -7.187 -15.993 22.022 1.00 51.53 84 SER A C 1
ATOM 659 O O . SER A 1 84 ? -7.939 -15.393 22.780 1.00 51.53 84 SER A O 1
ATOM 661 N N . ASP A 1 85 ? -7.267 -17.308 21.794 1.00 54.91 85 ASP A N 1
ATOM 662 C CA . ASP A 1 85 ? -8.275 -18.186 22.407 1.00 54.91 85 ASP A CA 1
ATOM 663 C C . ASP A 1 85 ? -7.697 -19.076 23.526 1.00 54.91 85 ASP A C 1
ATOM 665 O O . ASP A 1 85 ? -8.440 -19.825 24.157 1.00 54.91 85 ASP A O 1
ATOM 669 N N . ASP A 1 86 ? -6.397 -18.952 23.814 1.00 50.88 86 ASP A N 1
ATOM 670 C CA . ASP A 1 86 ? -5.759 -19.552 24.983 1.00 50.88 86 ASP A CA 1
ATOM 671 C C . ASP A 1 86 ? -5.372 -18.420 25.957 1.00 50.88 86 ASP A C 1
ATOM 673 O O . ASP A 1 86 ? -4.557 -17.569 25.597 1.00 50.88 86 ASP A O 1
ATOM 677 N N . TRP A 1 87 ? -5.939 -18.473 27.174 1.00 43.97 87 TRP A N 1
ATOM 678 C CA . TRP A 1 87 ? -5.821 -17.588 28.361 1.00 43.97 87 TRP A CA 1
ATOM 679 C C . TRP A 1 87 ? -6.930 -16.550 28.588 1.00 43.97 87 TRP A C 1
ATOM 681 O O . TRP A 1 87 ? -6.952 -15.491 27.926 1.00 43.97 87 TRP A O 1
#

pLDDT: mean 76.73, std 18.97, range [38.5, 95.81]

Radius of gyration: 16.21 Å; chains: 1; bounding box: 42×33×44 Å